Protein 1SAU (pdb70)

Nearest PDB structures (foldseek):
  2a5w-assembly1_A  TM=9.947E-01  e=2.238E-21  Archaeoglobus fulgidus DSM 4304
  2a5w-assembly2_B  TM=9.604E-01  e=5.508E-21  Archaeoglobus fulgidus DSM 4304
  1yx3-assembly1_A  TM=8.549E-01  e=4.393E-09  Allochromatium vinosum
  3or2-assembly1_F  TM=8.490E-01  e=6.060E-09  Megalodesulfovibrio gigas
  7syb-assembly1_A  TM=7.913E-01  e=3.914E-08  Acinetobacter baumannii

B-factor: mean 14.02, std 8.63, range [5.39, 78.44]

Organism: Archaeoglobus fulgidus (strain ATCC 49558 / DSM 4304 / JCM 9628 / NBRC 100126 / VC-16) (NCBI:txid224325)

Secondary structure (DSSP, 8-state):
-EEEETTEEEEB-TTS-BSSGGG--HHHHHHHHT-TTS-SS-----HHHHHHHHHHHHHHHHHSSPPPHHHHHHHHHHHT-TT--HHHHHHHSTTHIIIIIIHHTT-S--TT--

Sequence (114 aa):
PELEVKGKKLRLDEDGFLQDWEEWDEEVAEALAKDTRFSPQPIEELLTEEHWWKIIRYLRDYFIKYYGGVAPPVRMLVKHHCCKKKEVRPDCCNLQYIYKLFPQGPAKDACRIAGLPKPTGCV

Radius of gyration: 13.02 Å; Cα contacts (8 Å, |Δi|>4): 190; chains: 1; bounding box: 28×29×35 Å

Structure (mmCIF, N/CA/C/O backbone):
data_1SAU
#
_entry.id   1SAU
#
_cell.length_a   39.935
_cell.length_b   46.528
_cell.length_c   57.154
_cell.angle_alpha   90.00
_cell.angle_beta   90.00
_cell.angle_gamma   90.00
#
_symmetry.space_group_name_H-M   'P 21 21 21'
#
loop_
_entity.id
_entity.type
_entity.pdbx_description
1 polymer 'sulfite reductase, desulfoviridin-type subunit gamma'
2 water water
#
loop_
_atom_site.group_PDB
_atom_site.id
_atom_site.type_symbol
_atom_site.label_atom_id
_atom_site.label_alt_id
_atom_site.label_comp_id
_atom_site.label_asym_id
_atom_site.label_entity_id
_atom_site.label_seq_id
_atom_site.pdbx_PDB_ins_code
_atom_site.Cartn_x
_atom_site.Cartn_y
_atom_site.Cartn_z
_atom_site.occupancy
_atom_site.B_iso_or_equiv
_atom_site.auth_seq_id
_atom_site.auth_comp_id
_atom_site.auth_asym_id
_atom_site.auth_atom_id
_atom_site.pdbx_PDB_model_num
ATOM 1 N N . PRO A 1 2 ? 24.385 38.296 -10.830 1.00 13.48 2 PRO A N 1
ATOM 2 C CA . PRO A 1 2 ? 25.715 37.601 -10.819 1.00 11.02 2 PRO A CA 1
ATOM 3 C C . PRO A 1 2 ? 25.592 36.398 -11.736 1.00 9.37 2 PRO A C 1
ATOM 4 O O . PRO A 1 2 ? 24.511 36.099 -12.172 1.00 12.57 2 PRO A O 1
ATOM 8 N N . GLU A 1 3 ? 26.690 35.744 -12.020 1.00 10.66 3 GLU A N 1
ATOM 9 C CA . GLU A 1 3 ? 26.761 34.575 -12.910 1.00 11.34 3 GLU A CA 1
ATOM 10 C C . GLU A 1 3 ? 27.253 33.345 -12.168 1.00 8.93 3 GLU A C 1
ATOM 11 O O . GLU A 1 3 ? 28.053 33.459 -11.238 1.00 10.64 3 GLU A O 1
ATOM 17 N N . LEU A 1 4 ? 26.815 32.196 -12.630 1.00 8.81 4 LEU A N 1
ATOM 18 C CA . LEU A 1 4 ? 27.352 30.910 -12.185 1.00 9.37 4 LEU A CA 1
ATOM 19 C C . LEU A 1 4 ? 27.621 30.093 -13.432 1.00 10.19 4 LEU A C 1
ATOM 20 O O . LEU A 1 4 ? 26.674 29.783 -14.201 1.00 11.69 4 LEU A O 1
ATOM 25 N N . GLU A 1 5 ? 28.866 29.759 -13.698 1.00 10.29 5 GLU A N 1
ATOM 26 C CA . GLU A 1 5 ? 29.167 29.001 -14.934 1.00 11.33 5 GLU A CA 1
ATOM 27 C C . GLU A 1 5 ? 29.242 27.548 -14.610 1.00 10.47 5 GLU A C 1
ATOM 28 O O . GLU A 1 5 ? 30.004 27.143 -13.726 1.00 12.44 5 GLU A O 1
ATOM 38 N N . VAL A 1 6 ? 28.422 26.732 -15.270 1.00 10.46 6 VAL A N 1
ATOM 39 C CA . VAL A 1 6 ? 28.352 25.326 -15.019 1.00 9.99 6 VAL A CA 1
ATOM 40 C C . VAL A 1 6 ? 28.333 24.622 -16.358 1.00 10.54 6 VAL A C 1
ATOM 41 O O . VAL A 1 6 ? 27.411 24.893 -17.156 1.00 11.27 6 VAL A O 1
ATOM 45 N N . LYS A 1 7 ? 29.274 23.742 -16.631 1.00 10.43 7 LYS A N 1
ATOM 46 C CA . LYS A 1 7 ? 29.323 22.932 -17.864 1.00 10.64 7 LYS A CA 1
ATOM 47 C C . LYS A 1 7 ? 29.149 23.839 -19.074 1.00 10.16 7 LYS A C 1
ATOM 48 O O . LYS A 1 7 ? 28.479 23.536 -20.059 1.00 12.81 7 LYS A O 1
ATOM 54 N N . GLY A 1 8 ? 29.846 24.988 -19.038 1.00 11.39 8 GLY A N 1
ATOM 55 C CA . GLY A 1 8 ? 29.890 25.886 -20.207 1.00 13.69 8 GLY A CA 1
ATOM 56 C C . GLY A 1 8 ? 28.761 26.879 -20.277 1.00 15.82 8 GLY A C 1
ATOM 57 O O . GLY A 1 8 ? 28.774 27.765 -21.127 1.00 22.05 8 GLY A O 1
ATOM 58 N N . LYS A 1 9 ? 27.759 26.732 -19.425 1.00 13.98 9 LYS A N 1
ATOM 59 C CA . LYS A 1 9 ? 26.627 27.622 -19.450 1.00 17.06 9 LYS A CA 1
ATOM 60 C C . LYS A 1 9 ? 26.778 28.709 -18.409 1.00 14.67 9 LYS A C 1
ATOM 61 O O . LYS A 1 9 ? 26.992 28.410 -17.253 1.00 15.54 9 LYS A O 1
ATOM 67 N N . LYS A 1 10 ? 26.546 29.944 -18.824 1.00 13.38 10 LYS A N 1
ATOM 68 C CA . LYS A 1 10 ? 26.623 31.102 -17.945 1.00 12.32 10 LYS A CA 1
ATOM 69 C C . LYS A 1 10 ? 25.223 31.383 -17.394 1.00 12.10 10 LYS A C 1
ATOM 70 O O . LYS A 1 10 ? 24.420 32.008 -18.071 1.00 22.03 10 LYS A O 1
ATOM 76 N N . LEU A 1 11 ? 24.969 30.939 -16.190 1.00 9.21 11 LEU A N 1
ATOM 77 C CA . LEU A 1 11 ? 23.639 30.975 -15.608 1.00 8.07 11 LEU A CA 1
ATOM 78 C C . LEU A 1 11 ? 23.515 32.229 -14.781 1.00 8.26 11 LEU A C 1
ATOM 79 O O . LEU A 1 11 ? 24.430 32.637 -14.055 1.00 11.16 11 LEU A O 1
ATOM 84 N N . ARG A 1 12 ? 22.344 32.853 -14.816 1.00 6.96 12 ARG A N 1
ATOM 85 C CA . ARG A 1 12 ? 22.059 34.063 -14.044 1.00 7.32 12 ARG A CA 1
ATOM 86 C C . ARG A 1 12 ? 21.617 33.735 -12.624 1.00 6.69 12 ARG A C 1
ATOM 87 O O . ARG A 1 12 ? 20.688 32.939 -12.418 1.00 7.22 12 ARG A O 1
ATOM 95 N N . LEU A 1 13 ? 22.294 34.397 -11.660 1.00 6.59 13 LEU A N 1
ATOM 96 C CA . LEU A 1 13 ? 21.893 34.390 -10.255 1.00 6.25 13 LEU A CA 1
ATOM 97 C C . LEU A 1 13 ? 21.392 35.741 -9.862 1.00 6.57 13 LEU A C 1
ATOM 98 O O . LEU A 1 13 ? 21.852 36.747 -10.414 1.00 8.26 13 LEU A O 1
ATOM 103 N N . ASP A 1 14 ? 20.535 35.826 -8.867 1.00 6.57 14 ASP A N 1
ATOM 104 C CA . ASP A 1 14 ? 20.251 37.100 -8.214 1.00 7.03 14 ASP A CA 1
ATOM 105 C C . ASP A 1 14 ? 21.342 37.384 -7.161 1.00 6.53 14 ASP A C 1
ATOM 106 O O . ASP A 1 14 ? 22.274 36.625 -6.945 1.00 7.37 14 ASP A O 1
ATOM 111 N N . GLU A 1 15 ? 21.195 38.544 -6.494 1.00 7.40 15 GLU A N 1
ATOM 112 C CA . GLU A 1 15 ? 22.228 38.990 -5.548 1.00 8.07 15 GLU A CA 1
ATOM 113 C C . GLU A 1 15 ? 22.190 38.234 -4.214 1.00 8.03 15 GLU A C 1
ATOM 114 O O . GLU A 1 15 ? 23.038 38.483 -3.363 1.00 10.33 15 GLU A O 1
ATOM 120 N N . ASP A 1 16 ? 21.216 37.344 -4.041 1.00 7.84 16 ASP A N 1
ATOM 121 C CA . ASP A 1 16 ? 21.169 36.413 -2.918 1.00 8.88 16 ASP A CA 1
ATOM 122 C C . ASP A 1 16 ? 21.679 35.023 -3.306 1.00 8.12 16 ASP A C 1
ATOM 123 O O . ASP A 1 16 ? 21.703 34.138 -2.479 1.00 9.12 16 ASP A O 1
ATOM 128 N N . GLY A 1 17 ? 22.076 34.847 -4.583 1.00 7.19 17 GLY A N 1
ATOM 129 C CA . GLY A 1 17 ? 22.635 33.594 -5.050 1.00 7.70 17 GLY A CA 1
ATOM 130 C C . GLY A 1 17 ? 21.671 32.622 -5.670 1.00 6.29 17 GLY A C 1
ATOM 131 O O . GLY A 1 17 ? 22.070 31.488 -5.999 1.00 6.98 17 GLY A O 1
ATOM 132 N N . PHE A 1 18 ? 20.407 33.014 -5.834 1.00 5.92 18 PHE A N 1
ATOM 133 C CA . PHE A 1 18 ? 19.380 32.103 -6.372 1.00 5.90 18 PHE A CA 1
ATOM 134 C C . PHE A 1 18 ? 19.439 32.098 -7.876 1.00 5.66 18 PHE A C 1
ATOM 135 O O . PHE A 1 18 ? 19.600 33.145 -8.532 1.00 6.52 18 PHE A O 1
ATOM 143 N N . LEU A 1 19 ? 19.237 30.903 -8.440 1.00 5.87 19 LEU A N 1
ATOM 144 C CA . LEU A 1 19 ? 19.248 30.655 -9.883 1.00 6.36 19 LEU A CA 1
ATOM 145 C C . LEU A 1 19 ? 17.997 31.211 -10.553 1.00 5.98 19 LEU A C 1
ATOM 146 O O . LEU A 1 19 ? 16.907 30.677 -10.399 1.00 6.90 19 LEU A O 1
ATOM 151 N N . GLN A 1 20 ? 18.172 32.275 -11.320 1.00 6.20 20 GLN A N 1
ATOM 152 C CA . GLN A 1 20 ? 17.048 32.876 -12.071 1.00 6.79 20 GLN A CA 1
ATOM 153 C C . GLN A 1 20 ? 16.669 32.038 -13.287 1.00 7.08 20 GLN A C 1
ATOM 154 O O . GLN A 1 20 ? 15.505 31.916 -13.635 1.00 8.48 20 GLN A O 1
ATOM 160 N N . ASP A 1 21 ? 17.701 31.429 -13.920 1.00 7.19 21 ASP A N 1
ATOM 161 C CA . ASP A 1 21 ? 17.547 30.476 -15.002 1.00 7.64 21 ASP A CA 1
ATOM 162 C C . ASP A 1 21 ? 17.210 29.107 -14.404 1.00 6.57 21 ASP A C 1
ATOM 163 O O . ASP A 1 21 ? 17.918 28.129 -14.596 1.00 7.41 21 ASP A O 1
ATOM 168 N N . TRP A 1 22 ? 16.139 29.041 -13.605 1.00 6.96 22 TRP A N 1
ATOM 169 C CA . TRP A 1 22 ? 15.817 27.863 -12.793 1.00 6.69 22 TRP A CA 1
ATOM 170 C C . TRP A 1 22 ? 15.598 26.627 -13.632 1.00 6.22 22 TRP A C 1
ATOM 171 O O . TRP A 1 22 ? 15.840 25.507 -13.150 1.00 7.17 22 TRP A O 1
ATOM 182 N N . GLU A 1 23 ? 15.156 26.794 -14.866 1.00 7.03 23 GLU A N 1
ATOM 183 C CA . GLU A 1 23 ? 14.921 25.676 -15.783 1.00 7.67 23 GLU A CA 1
ATOM 184 C C . GLU A 1 23 ? 16.217 24.998 -16.217 1.00 7.14 23 GLU A C 1
ATOM 185 O O . GLU A 1 23 ? 16.159 23.917 -16.805 1.00 9.01 23 GLU A O 1
ATOM 191 N N . GLU A 1 24 ? 17.379 25.623 -15.944 1.00 7.24 24 GLU A N 1
ATOM 192 C CA . GLU A 1 24 ? 18.691 25.050 -16.285 1.00 7.57 24 GLU A CA 1
ATOM 193 C C . GLU A 1 24 ? 19.252 24.183 -15.181 1.00 7.51 24 GLU A C 1
ATOM 194 O O . GLU A 1 24 ? 20.324 23.637 -15.305 1.00 9.13 24 GLU A O 1
ATOM 200 N N . TRP A 1 25 ? 18.526 24.050 -14.033 1.00 6.93 25 TRP A N 1
ATOM 201 C CA . TRP A 1 25 ? 19.075 23.299 -12.925 1.00 6.86 25 TRP A CA 1
ATOM 202 C C . TRP A 1 25 ? 19.232 21.811 -13.274 1.00 7.02 25 TRP A C 1
ATOM 203 O O . TRP A 1 25 ? 18.400 21.206 -13.969 1.00 8.17 25 TRP A O 1
ATOM 214 N N . ASP A 1 26 ? 20.263 21.212 -12.717 1.00 7.07 26 ASP A N 1
ATOM 215 C CA . ASP A 1 26 ? 20.477 19.779 -12.705 1.00 7.33 26 ASP A CA 1
ATOM 216 C C . ASP A 1 26 ? 21.383 19.484 -11.526 1.00 6.84 26 ASP A C 1
ATOM 217 O O . ASP A 1 26 ? 21.791 20.386 -10.762 1.00 7.16 26 ASP A O 1
ATOM 222 N N . GLU A 1 27 ? 21.747 18.211 -11.339 1.00 7.38 27 GLU A N 1
ATOM 223 C CA . GLU A 1 27 ? 22.528 17.865 -10.162 1.00 8.23 27 GLU A CA 1
ATOM 224 C C . GLU A 1 27 ? 23.900 18.507 -10.144 1.00 7.77 27 GLU A C 1
ATOM 225 O O . GLU A 1 27 ? 24.406 18.751 -9.036 1.00 8.72 27 GLU A O 1
ATOM 231 N N . GLU A 1 28 ? 24.506 18.764 -11.297 1.00 7.57 28 GLU A N 1
ATOM 232 C CA . GLU A 1 28 ? 25.811 19.451 -11.289 1.00 8.34 28 GLU A CA 1
ATOM 233 C C . GLU A 1 28 ? 25.658 20.901 -10.935 1.00 7.57 28 GLU A C 1
ATOM 234 O O . GLU A 1 28 ? 26.516 21.494 -10.268 1.00 8.37 28 GLU A O 1
ATOM 240 N N . VAL A 1 29 ? 24.570 21.550 -11.373 1.00 7.49 29 VAL A N 1
ATOM 241 C CA . VAL A 1 29 ? 24.314 22.906 -10.939 1.00 7.16 29 VAL A CA 1
ATOM 242 C C . VAL A 1 29 ? 24.097 22.946 -9.440 1.00 6.63 29 VAL A C 1
ATOM 243 O O . VAL A 1 29 ? 24.604 23.853 -8.744 1.00 7.46 29 VAL A O 1
ATOM 247 N N . ALA A 1 30 ? 23.367 21.973 -8.884 1.00 6.84 30 ALA A N 1
ATOM 248 C CA . ALA A 1 30 ? 23.153 21.921 -7.430 1.00 6.87 30 ALA A CA 1
ATOM 249 C C . ALA A 1 30 ? 24.491 21.878 -6.695 1.00 6.86 30 ALA A C 1
ATOM 250 O O . ALA A 1 30 ? 24.671 22.533 -5.672 1.00 7.36 30 ALA A O 1
ATOM 252 N N . GLU A 1 31 ? 25.413 21.030 -7.174 1.00 7.45 31 GLU A N 1
ATOM 253 C CA . GLU A 1 31 ? 26.724 20.947 -6.568 1.00 8.70 31 GLU A CA 1
ATOM 254 C C . GLU A 1 31 ? 27.451 22.284 -6.602 1.00 8.27 31 GLU A C 1
ATOM 255 O O . GLU A 1 31 ? 28.040 22.731 -5.588 1.00 9.27 31 GLU A O 1
ATOM 261 N N . ALA A 1 32 ? 27.408 22.981 -7.727 1.00 8.03 32 ALA A N 1
ATOM 262 C CA . ALA A 1 32 ? 28.037 24.283 -7.861 1.00 8.68 32 ALA A CA 1
ATOM 263 C C . ALA A 1 32 ? 27.445 25.276 -6.860 1.00 8.11 32 ALA A C 1
ATOM 264 O O . ALA A 1 32 ? 28.147 26.049 -6.235 1.00 9.57 32 ALA A O 1
ATOM 266 N N . LEU A 1 33 ? 26.125 25.261 -6.735 1.00 6.95 33 LEU A N 1
ATOM 267 C CA . LEU A 1 33 ? 25.424 26.152 -5.800 1.00 7.43 33 LEU A CA 1
ATOM 268 C C . LEU A 1 33 ? 25.841 25.808 -4.354 1.00 7.02 33 LEU A C 1
ATOM 269 O O . LEU A 1 33 ? 26.089 26.701 -3.533 1.00 7.82 33 LEU A O 1
ATOM 274 N N . ALA A 1 34 ? 25.952 24.529 -4.035 1.00 7.15 34 ALA A N 1
ATOM 275 C CA . ALA A 1 34 ? 26.304 24.090 -2.687 1.00 7.77 34 ALA A CA 1
ATOM 276 C C . ALA A 1 34 ? 27.700 24.554 -2.284 1.00 7.63 34 ALA A C 1
ATOM 277 O O . ALA A 1 34 ? 27.960 24.763 -1.102 1.00 8.92 34 ALA A O 1
ATOM 279 N N . LYS A 1 35 ? 28.572 24.699 -3.292 1.00 8.57 35 LYS A N 1
ATOM 280 C CA . LYS A 1 35 ? 29.970 25.066 -3.071 1.00 9.47 35 LYS A CA 1
ATOM 281 C C . LYS A 1 35 ? 30.201 26.571 -3.327 1.00 9.60 35 LYS A C 1
ATOM 282 O O . LYS A 1 35 ? 31.345 27.019 -3.325 1.00 12.32 35 LYS A O 1
ATOM 288 N N . ASP A 1 36 ? 29.168 27.367 -3.567 1.00 9.07 36 ASP A N 1
ATOM 289 C CA . ASP A 1 36 ? 29.313 28.761 -3.997 1.00 9.46 36 ASP A CA 1
ATOM 290 C C . ASP A 1 36 ? 29.547 29.651 -2.796 1.00 9.42 36 ASP A C 1
ATOM 291 O O . ASP A 1 36 ? 28.646 30.188 -2.165 1.00 9.86 36 ASP A O 1
ATOM 296 N N . THR A 1 37 ? 30.827 29.854 -2.459 1.00 9.95 37 THR A N 1
ATOM 297 C CA . THR A 1 37 ? 31.232 30.616 -1.278 1.00 11.40 37 THR A CA 1
ATOM 298 C C . THR A 1 37 ? 30.970 32.106 -1.410 1.00 9.84 37 THR A C 1
ATOM 299 O O . THR A 1 37 ? 31.114 32.848 -0.457 1.00 11.73 37 THR A O 1
ATOM 303 N N . ARG A 1 38 ? 30.548 32.568 -2.581 1.00 9.78 38 ARG A N 1
ATOM 304 C CA . ARG A 1 38 ? 30.061 33.953 -2.668 1.00 9.74 38 ARG A CA 1
ATOM 305 C C . ARG A 1 38 ? 28.813 34.161 -1.876 1.00 8.94 38 ARG A C 1
ATOM 306 O O . ARG A 1 38 ? 28.486 35.295 -1.541 1.00 10.52 38 ARG A O 1
ATOM 314 N N . PHE A 1 39 ? 28.065 33.097 -1.624 1.00 8.33 39 PHE A N 1
ATOM 315 C CA . PHE A 1 39 ? 26.761 33.188 -1.039 1.00 8.86 39 PHE A CA 1
ATOM 316 C C . PHE A 1 39 ? 26.623 32.377 0.236 1.00 9.52 39 PHE A C 1
ATOM 317 O O . PHE A 1 39 ? 25.543 32.352 0.810 1.00 11.07 39 PHE A O 1
ATOM 325 N N . SER A 1 40 ? 27.678 31.751 0.730 1.00 9.75 40 SER A N 1
ATOM 326 C CA . SER A 1 40 ? 27.690 31.029 1.945 1.00 10.14 40 SER A CA 1
ATOM 327 C C . SER A 1 40 ? 29.105 30.933 2.514 1.00 9.64 40 SER A C 1
ATOM 328 O O . SER A 1 40 ? 30.042 30.599 1.789 1.00 11.67 40 SER A O 1
ATOM 331 N N . PRO A 1 41 ? 29.263 31.127 3.829 1.00 9.55 41 PRO A N 1
ATOM 332 C CA . PRO A 1 41 ? 30.573 30.934 4.423 1.00 11.14 41 PRO A CA 1
ATOM 333 C C . PRO A 1 41 ? 30.800 29.507 4.856 1.00 10.14 41 PRO A C 1
ATOM 334 O O . PRO A 1 41 ? 31.851 29.204 5.453 1.00 12.90 41 PRO A O 1
ATOM 338 N N . GLN A 1 42 ? 29.847 28.625 4.642 1.00 9.58 42 GLN A N 1
ATOM 339 C CA . GLN A 1 42 ? 29.968 27.207 5.035 1.00 9.68 42 GLN A CA 1
ATOM 340 C C . GLN A 1 42 ? 29.464 26.351 3.893 1.00 9.88 42 GLN A C 1
ATOM 341 O O . GLN A 1 42 ? 28.354 25.796 3.886 1.00 10.72 42 GLN A O 1
ATOM 347 N N . PRO A 1 43 ? 30.255 26.218 2.828 1.00 10.79 43 PRO A N 1
ATOM 348 C CA . PRO A 1 43 ? 29.878 25.359 1.697 1.00 10.84 43 PRO A CA 1
ATOM 349 C C . PRO A 1 43 ? 29.594 23.953 2.175 1.00 10.00 43 PRO A C 1
ATOM 350 O O . PRO A 1 43 ? 30.165 23.490 3.146 1.00 12.86 43 PRO A O 1
ATOM 354 N N . ILE A 1 44 ? 28.733 23.258 1.459 1.00 9.51 44 ILE A N 1
ATOM 355 C CA . ILE A 1 44 ? 28.128 22.005 1.883 1.00 10.46 44 ILE A CA 1
ATOM 356 C C . ILE A 1 44 ? 28.610 20.848 1.052 1.00 9.81 44 ILE A C 1
ATOM 357 O O . ILE A 1 44 ? 28.626 20.934 -0.180 1.00 10.64 44 ILE A O 1
ATOM 362 N N A GLU A 1 45 ? 28.804 19.702 1.683 0.57 12.51 45 GLU A N 1
ATOM 363 N N B GLU A 1 45 ? 29.103 19.826 1.739 0.43 10.99 45 GLU A N 1
ATOM 364 C CA A GLU A 1 45 ? 28.826 18.405 1.010 0.57 12.70 45 GLU A CA 1
ATOM 365 C CA B GLU A 1 45 ? 29.412 18.499 1.279 0.43 11.83 45 GLU A CA 1
ATOM 366 C C A GLU A 1 45 ? 27.396 17.858 0.977 0.57 11.28 45 GLU A C 1
ATOM 367 C C B GLU A 1 45 ? 28.055 17.771 1.332 0.43 10.93 45 GLU A C 1
ATOM 368 O O A GLU A 1 45 ? 26.690 17.745 1.976 0.57 16.66 45 GLU A O 1
ATOM 369 O O B GLU A 1 45 ? 27.537 17.368 2.360 0.43 11.95 45 GLU A O 1
ATOM 380 N N A LEU A 1 46 ? 26.920 17.516 -0.221 0.57 9.61 46 LEU A N 1
ATOM 381 N N B LEU A 1 46 ? 27.455 17.662 0.158 0.43 9.48 46 LEU A N 1
ATOM 382 C CA A LEU A 1 46 ? 25.565 17.000 -0.373 0.57 10.32 46 LEU A CA 1
ATOM 383 C CA B LEU A 1 46 ? 26.160 17.026 0.039 0.43 10.62 46 LEU A CA 1
ATOM 384 C C A LEU A 1 46 ? 25.537 15.488 -0.185 0.57 10.89 46 LEU A C 1
ATOM 385 C C B LEU A 1 46 ? 26.243 15.522 0.289 0.43 9.89 46 LEU A C 1
ATOM 386 O O A LEU A 1 46 ? 25.800 14.721 -1.099 0.57 15.56 46 LEU A O 1
ATOM 387 O O B LEU A 1 46 ? 27.094 14.777 -0.164 0.43 13.29 46 LEU A O 1
ATOM 396 N N . THR A 1 47 ? 25.264 15.047 1.034 1.00 10.22 47 THR A N 1
ATOM 397 C CA . THR A 1 47 ? 25.074 13.666 1.432 1.00 10.26 47 THR A CA 1
ATOM 398 C C . THR A 1 47 ? 23.734 13.140 0.949 1.00 9.69 47 THR A C 1
ATOM 399 O O . THR A 1 47 ? 22.900 13.919 0.461 1.00 9.50 47 THR A O 1
ATOM 403 N N . GLU A 1 48 ? 23.507 11.840 1.127 1.00 11.22 48 GLU A N 1
ATOM 404 C CA . GLU A 1 48 ? 22.178 11.290 0.788 1.00 12.17 48 GLU A CA 1
ATOM 405 C C . GLU A 1 48 ? 21.068 12.042 1.462 1.00 9.98 48 GLU A C 1
ATOM 406 O O . GLU A 1 48 ? 20.008 12.238 0.888 1.00 11.23 48 GLU A O 1
ATOM 412 N N . GLU A 1 49 ? 21.249 12.485 2.698 1.00 9.38 49 GLU A N 1
ATOM 413 C CA . GLU A 1 49 ? 20.226 13.194 3.454 1.00 9.46 49 GLU A CA 1
ATOM 414 C C . GLU A 1 49 ? 19.910 14.539 2.812 1.00 8.56 49 GLU A C 1
ATOM 415 O O . GLU A 1 49 ? 18.749 14.926 2.628 1.00 9.23 49 GLU A O 1
ATOM 421 N N . HIS A 1 50 ? 20.949 15.283 2.427 1.00 8.15 50 HIS A N 1
ATOM 422 C CA . HIS A 1 50 ? 20.775 16.525 1.692 1.00 7.72 50 HIS A CA 1
ATOM 423 C C . HIS A 1 50 ? 20.009 16.287 0.411 1.00 8.06 50 HIS A C 1
ATOM 424 O O . HIS A 1 50 ? 19.087 17.064 0.072 1.00 9.11 50 HIS A O 1
ATOM 431 N N A TRP A 1 51 ? 20.368 15.266 -0.342 0.60 8.29 51 TRP A N 1
ATOM 432 N N B TRP A 1 51 ? 20.323 15.254 -0.351 0.40 9.16 51 TRP A N 1
ATOM 433 C CA A TRP A 1 51 ? 19.753 15.011 -1.653 0.60 9.68 51 TRP A CA 1
ATOM 434 C CA B TRP A 1 51 ? 19.644 15.042 -1.631 0.40 9.90 51 TRP A CA 1
ATOM 435 C C A TRP A 1 51 ? 18.295 14.632 -1.478 0.60 9.93 51 TRP A C 1
ATOM 436 C C B TRP A 1 51 ? 18.191 14.680 -1.468 0.40 10.59 51 TRP A C 1
ATOM 437 O O A TRP A 1 51 ? 17.497 15.008 -2.342 0.60 10.81 51 TRP A O 1
ATOM 438 O O B TRP A 1 51 ? 17.352 15.054 -2.276 0.40 11.44 51 TRP A O 1
ATOM 459 N N . LYS A 1 52 ? 17.879 13.940 -0.407 1.00 10.47 52 LYS A N 1
ATOM 460 C CA . LYS A 1 52 ? 16.457 13.659 -0.211 1.00 10.94 52 LYS A CA 1
ATOM 461 C C . LYS A 1 52 ? 15.682 14.957 -0.043 1.00 10.69 52 LYS A C 1
ATOM 462 O O . LYS A 1 52 ? 14.583 15.111 -0.593 1.00 12.35 52 LYS A O 1
ATOM 469 N N . ILE A 1 53 ? 16.229 15.899 0.703 1.00 8.79 53 ILE A N 1
ATOM 470 C CA . ILE A 1 53 ? 15.571 17.173 0.906 1.00 8.98 53 ILE A CA 1
ATOM 471 C C . ILE A 1 53 ? 15.514 18.005 -0.372 1.00 9.05 53 ILE A C 1
ATOM 472 O O . ILE A 1 53 ? 14.473 18.574 -0.743 1.00 9.46 53 ILE A O 1
ATOM 477 N N . ILE A 1 54 ? 16.647 18.065 -1.071 1.00 8.79 54 ILE A N 1
ATOM 478 C CA . ILE A 1 54 ? 16.714 18.828 -2.338 1.00 8.67 54 ILE A CA 1
ATOM 479 C C . ILE A 1 54 ? 15.721 18.275 -3.354 1.00 8.84 54 ILE A C 1
ATOM 480 O O . ILE A 1 54 ? 15.036 19.072 -4.026 1.00 9.19 54 ILE A O 1
ATOM 485 N N . ARG A 1 55 ? 15.632 16.964 -3.502 1.00 9.38 55 ARG A N 1
ATOM 486 C CA . ARG A 1 55 ? 14.718 16.381 -4.448 1.00 10.25 55 ARG A CA 1
ATOM 487 C C . ARG A 1 55 ? 13.264 16.707 -4.114 1.00 9.63 55 ARG A C 1
ATOM 488 O O . ARG A 1 55 ? 12.465 17.056 -5.005 1.00 10.62 55 ARG A O 1
ATOM 496 N N . TYR A 1 56 ? 12.913 16.636 -2.853 1.00 10.25 56 TYR A N 1
ATOM 497 C CA . TYR A 1 56 ? 11.562 16.980 -2.424 1.00 10.11 56 TYR A CA 1
ATOM 498 C C . TYR A 1 56 ? 11.245 18.421 -2.735 1.00 9.51 56 TYR A C 1
ATOM 499 O O . TYR A 1 56 ? 10.180 18.788 -3.263 1.00 10.06 56 TYR A O 1
ATOM 508 N N . LEU A 1 57 ? 12.173 19.297 -2.374 1.00 9.05 57 LEU A N 1
ATOM 509 C CA . LEU A 1 57 ? 11.947 20.737 -2.568 1.00 9.40 57 LEU A CA 1
ATOM 510 C C . LEU A 1 57 ? 11.790 21.055 -4.033 1.00 8.63 57 LEU A C 1
ATOM 511 O O . LEU A 1 57 ? 10.873 21.805 -4.436 1.00 9.68 57 LEU A O 1
ATOM 519 N N . ARG A 1 58 ? 12.680 20.511 -4.868 1.00 8.63 58 ARG A N 1
ATOM 520 C CA . ARG A 1 58 ? 12.591 20.761 -6.306 1.00 9.52 58 ARG A CA 1
ATOM 521 C C . ARG A 1 58 ? 11.277 20.249 -6.859 1.00 8.70 58 ARG A C 1
ATOM 522 O O . ARG A 1 58 ? 10.604 20.925 -7.624 1.00 10.34 58 ARG A O 1
ATOM 537 N N . ASP A 1 59 ? 10.903 19.007 -6.507 1.00 9.29 59 ASP A N 1
ATOM 538 C CA . ASP A 1 59 ? 9.658 18.439 -7.016 1.00 11.12 59 ASP A CA 1
ATOM 539 C C . ASP A 1 59 ? 8.466 19.229 -6.612 1.00 10.05 59 ASP A C 1
ATOM 540 O O . ASP A 1 59 ? 7.538 19.436 -7.413 1.00 11.72 59 ASP A O 1
ATOM 548 N N . TYR A 1 60 ? 8.449 19.729 -5.360 1.00 9.49 60 TYR A N 1
ATOM 549 C CA . TYR A 1 60 ? 7.344 20.539 -4.863 1.00 10.24 60 TYR A CA 1
ATOM 550 C C . TYR A 1 60 ? 7.245 21.816 -5.693 1.00 10.14 60 TYR A C 1
ATOM 551 O O . TYR A 1 60 ? 6.170 22.235 -6.115 1.00 10.92 60 TYR A O 1
ATOM 560 N N . PHE A 1 61 ? 8.377 22.477 -5.881 1.00 8.83 61 PHE A N 1
ATOM 561 C CA . PHE A 1 61 ? 8.393 23.693 -6.670 1.00 8.57 61 PHE A CA 1
ATOM 562 C C . PHE A 1 61 ? 7.916 23.465 -8.099 1.00 9.51 61 PHE A C 1
ATOM 563 O O . PHE A 1 61 ? 7.169 24.298 -8.649 1.00 10.99 61 PHE A O 1
ATOM 571 N N . ILE A 1 62 ? 8.343 22.407 -8.763 1.00 10.92 62 ILE A N 1
ATOM 572 C CA . ILE A 1 62 ? 7.834 22.169 -10.135 1.00 12.73 62 ILE A CA 1
ATOM 573 C C . ILE A 1 62 ? 6.351 21.889 -10.141 1.00 14.01 62 ILE A C 1
ATOM 574 O O . ILE A 1 62 ? 5.620 22.339 -11.035 1.00 18.61 62 ILE A O 1
ATOM 579 N N . LYS A 1 63 ? 5.818 21.131 -9.169 1.00 14.44 63 LYS A N 1
ATOM 580 C CA . LYS A 1 63 ? 4.400 20.775 -9.131 1.00 16.73 63 LYS A CA 1
ATOM 581 C C . LYS A 1 63 ? 3.510 21.929 -8.747 1.00 18.68 63 LYS A C 1
ATOM 582 O O . LYS A 1 63 ? 2.430 22.066 -9.341 1.00 19.56 63 LYS A O 1
ATOM 588 N N A TYR A 1 64 ? 3.900 22.563 -7.657 0.65 15.57 64 TYR A N 1
ATOM 589 N N B TYR A 1 64 ? 3.930 22.864 -7.892 0.35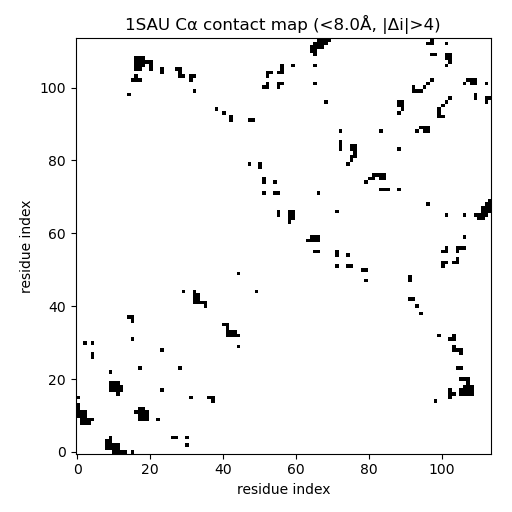 16.97 64 TYR A N 1
ATOM 590 C CA A TYR A 1 64 ? 2.994 23.470 -6.983 0.65 14.00 64 TYR A CA 1
ATOM 591 C CA B TYR A 1 64 ? 3.235 24.036 -7.399 0.35 14.05 64 TYR A CA 1
ATOM 592 C C A TYR A 1 64 ? 3.375 24.925 -7.267 0.65 12.38 64 TYR A C 1
ATOM 593 C C B TYR A 1 64 ? 3.764 25.443 -7.608 0.35 14.57 64 TYR A C 1
ATOM 594 O O A TYR A 1 64 ? 2.565 25.815 -6.989 0.65 16.43 64 TYR A O 1
ATOM 595 O O B TYR A 1 64 ? 3.150 26.395 -7.077 0.35 14.34 64 TYR A O 1
ATOM 612 N N A GLY A 1 65 ? 4.542 25.208 -7.845 0.65 12.77 65 GLY A N 1
ATOM 613 N N B GLY A 1 65 ? 4.858 25.636 -8.329 0.35 14.33 65 GLY A N 1
ATOM 614 C CA A GLY A 1 65 ? 4.925 26.511 -8.313 0.65 11.89 65 GLY A CA 1
ATOM 615 C CA B GLY A 1 65 ? 5.358 26.958 -8.609 0.35 12.98 65 GLY A CA 1
ATOM 616 C C A GLY A 1 65 ? 5.628 27.490 -7.417 0.65 13.14 65 GLY A C 1
ATOM 617 C C B GLY A 1 65 ? 5.982 27.642 -7.415 0.35 14.67 65 GLY A C 1
ATOM 618 O O A GLY A 1 65 ? 5.914 28.614 -7.849 0.65 14.88 65 GLY A O 1
ATOM 619 O O B GLY A 1 65 ? 6.522 28.726 -7.637 0.35 13.49 65 GLY A O 1
ATOM 620 N N . VAL A 1 66 ? 5.900 27.059 -6.203 1.00 13.90 66 VAL A N 1
ATOM 621 C CA . VAL A 1 66 ? 6.456 27.846 -5.098 1.00 14.56 66 VAL A CA 1
ATOM 622 C C . VAL A 1 66 ? 7.248 26.914 -4.208 1.00 11.40 66 VAL A C 1
ATOM 623 O O . VAL A 1 66 ? 7.028 25.693 -4.211 1.00 11.86 66 VAL A O 1
ATOM 627 N N . ALA A 1 67 ? 8.144 27.481 -3.400 1.00 10.65 67 ALA A N 1
ATOM 628 C CA . ALA A 1 67 ? 8.820 26.709 -2.354 1.00 9.61 67 ALA A CA 1
ATOM 629 C C . ALA A 1 67 ? 7.801 26.218 -1.356 1.00 9.65 67 ALA A C 1
ATOM 630 O O . ALA A 1 67 ? 6.885 26.961 -1.019 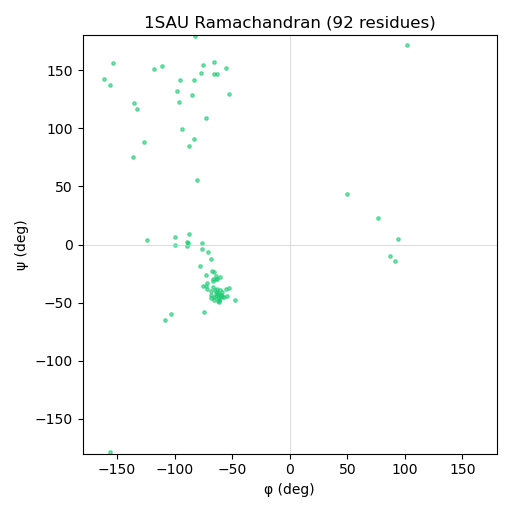1.00 11.24 67 ALA A O 1
ATOM 632 N N . PRO A 1 68 ? 8.020 25.043 -0.776 1.00 9.28 68 PRO A N 1
ATOM 633 C CA . PRO A 1 68 ? 7.154 24.576 0.309 1.00 10.07 68 PRO A CA 1
ATOM 634 C C . PRO A 1 68 ? 7.489 25.328 1.585 1.00 9.56 68 PRO A C 1
ATOM 635 O O . PRO A 1 68 ? 8.640 25.768 1.825 1.00 9.69 68 PRO A O 1
ATOM 639 N N . PRO A 1 69 ? 6.504 25.416 2.490 1.00 9.15 69 PRO A N 1
ATOM 640 C CA . PRO A 1 69 ? 6.794 25.936 3.816 1.00 8.46 69 PRO A CA 1
ATOM 641 C C . PRO A 1 69 ? 7.727 24.986 4.554 1.00 7.76 69 PRO A C 1
ATOM 642 O O . PRO A 1 69 ? 7.795 23.789 4.291 1.00 8.08 69 PRO A O 1
ATOM 646 N N . VAL A 1 70 ? 8.429 25.508 5.534 1.00 7.90 70 VAL A N 1
ATOM 647 C CA . VAL A 1 70 ? 9.330 24.743 6.371 1.00 7.88 70 VAL A CA 1
ATOM 648 C C . VAL A 1 70 ? 8.584 23.549 7.024 1.00 7.75 70 VAL A C 1
ATOM 649 O O . VAL A 1 70 ? 9.141 22.458 7.139 1.00 8.88 70 VAL A O 1
ATOM 653 N N . ARG A 1 71 ? 7.321 23.757 7.422 1.00 8.28 71 ARG A N 1
ATOM 654 C CA . ARG A 1 71 ? 6.461 22.731 7.957 1.00 9.31 71 ARG A CA 1
ATOM 655 C C . ARG A 1 71 ? 6.506 21.472 7.065 1.00 9.14 71 ARG A C 1
ATOM 656 O O . ARG A 1 71 ? 6.571 20.335 7.549 1.00 9.61 71 ARG A O 1
ATOM 664 N N . MET A 1 72 ? 6.368 21.659 5.763 1.00 9.68 72 MET A N 1
ATOM 665 C CA . MET A 1 72 ? 6.327 20.526 4.829 1.00 9.83 72 MET A CA 1
ATOM 666 C C . MET A 1 72 ? 7.712 19.871 4.677 1.00 10.07 72 MET A C 1
ATOM 667 O O . MET A 1 72 ? 7.839 18.631 4.544 1.00 10.68 72 MET A O 1
ATOM 672 N N . LEU A 1 73 ? 8.762 20.684 4.658 1.00 9.81 73 LEU A N 1
ATOM 673 C CA . LEU A 1 73 ? 10.078 20.126 4.657 1.00 10.12 73 LEU A CA 1
ATOM 674 C C . LEU A 1 73 ? 10.342 19.237 5.878 1.00 10.85 73 LEU A C 1
ATOM 675 O O . LEU A 1 73 ? 10.901 18.143 5.761 1.00 11.97 73 LEU A O 1
ATOM 684 N N . VAL A 1 74 ? 9.952 19.698 7.070 1.00 9.45 74 VAL A N 1
ATOM 685 C CA . VAL A 1 74 ? 10.104 18.914 8.293 1.00 10.03 74 VAL A CA 1
ATOM 686 C C . VAL A 1 74 ? 9.280 17.644 8.195 1.00 9.67 74 VAL A C 1
ATOM 687 O O . VAL A 1 74 ? 9.787 16.553 8.555 1.00 10.56 74 VAL A O 1
ATOM 691 N N . LYS A 1 75 ? 8.057 17.744 7.709 1.00 10.19 75 LYS A N 1
ATOM 692 C CA . LYS A 1 75 ? 7.188 16.567 7.553 1.00 10.47 75 LYS A CA 1
ATOM 693 C C . LYS A 1 75 ? 7.882 15.521 6.691 1.00 10.54 75 LYS A C 1
ATOM 694 O O . LYS A 1 75 ? 7.894 14.349 7.011 1.00 11.71 75 LYS A O 1
ATOM 700 N N A HIS A 1 76 ? 8.559 15.882 5.591 0.52 9.48 76 HIS A N 1
ATOM 701 N N B HIS A 1 76 ? 8.359 15.990 5.540 0.48 11.18 76 HIS A N 1
ATOM 702 C CA A HIS A 1 76 ? 9.318 14.974 4.749 0.52 9.83 76 HIS A CA 1
ATOM 703 C CA B HIS A 1 76 ? 8.986 15.099 4.597 0.48 10.05 76 HIS A CA 1
ATOM 704 C C A HIS A 1 76 ? 10.584 14.433 5.409 0.52 9.86 76 HIS A C 1
ATOM 705 C C B HIS A 1 76 ? 10.195 14.442 5.234 0.48 9.58 76 HIS A C 1
ATOM 706 O O A HIS A 1 76 ? 10.872 13.239 5.266 0.52 10.25 76 HIS A O 1
ATOM 707 O O B HIS A 1 76 ? 10.426 13.235 5.138 0.48 11.48 76 HIS A O 1
ATOM 720 N N A CYS A 1 77 ? 11.338 15.317 6.063 0.52 9.93 77 CYS A N 1
ATOM 721 N N B CYS A 1 77 ? 11.025 15.269 5.882 0.48 9.35 77 CYS A N 1
ATOM 722 C CA A CYS A 1 77 ? 12.566 14.896 6.727 0.52 11.21 77 CYS A CA 1
ATOM 723 C CA B CYS A 1 77 ? 12.238 14.804 6.527 0.48 8.87 77 CYS A CA 1
ATOM 724 C C A CYS A 1 77 ? 12.286 13.827 7.798 0.52 10.10 77 CYS A C 1
ATOM 725 C C B CYS A 1 77 ? 12.011 13.754 7.616 0.48 8.08 77 CYS A C 1
ATOM 726 O O A CYS A 1 77 ? 13.092 12.905 8.003 0.52 8.89 77 CYS A O 1
ATOM 727 O O B CYS A 1 77 ? 12.696 12.732 7.664 0.48 7.69 77 CYS A O 1
ATOM 732 N N A LYS A 1 78 ? 11.116 13.911 8.462 0.52 9.49 78 LYS A N 1
ATOM 733 N N B LYS A 1 78 ? 11.034 13.984 8.508 0.48 10.69 78 LYS A N 1
ATOM 734 C CA . LYS A 1 78 ? 10.742 12.937 9.473 1.00 10.11 78 LYS A CA 1
ATOM 735 C C A LYS A 1 78 ? 10.493 11.554 8.895 0.52 11.30 78 LYS A C 1
ATOM 736 C C B LYS A 1 78 ? 10.406 11.611 8.815 0.48 12.59 78 LYS A C 1
ATOM 737 O O A LYS A 1 78 ? 10.876 10.586 9.556 0.52 16.88 78 LYS A O 1
ATOM 738 O O B LYS A 1 78 ? 10.637 10.540 9.380 0.48 10.82 78 LYS A O 1
ATOM 744 N N A LYS A 1 79 ? 9.879 11.487 7.717 0.52 10.81 79 LYS A N 1
ATOM 745 N N B LYS A 1 79 ? 9.843 11.695 7.610 0.48 12.10 79 LYS A N 1
ATOM 746 C CA 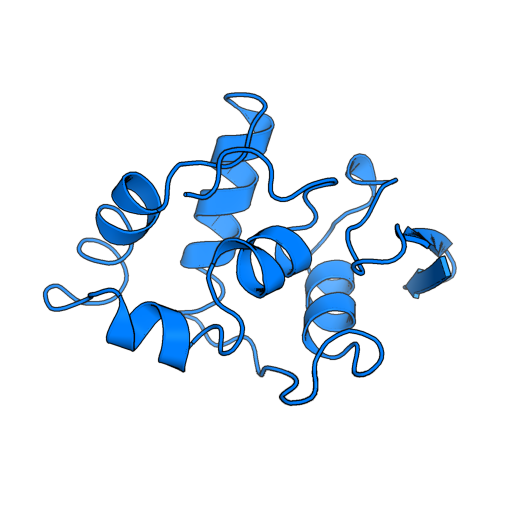A LYS A 1 79 ? 9.621 10.176 7.092 0.52 13.38 79 LYS A CA 1
ATOM 747 C CA B LYS A 1 79 ? 9.378 10.495 6.901 0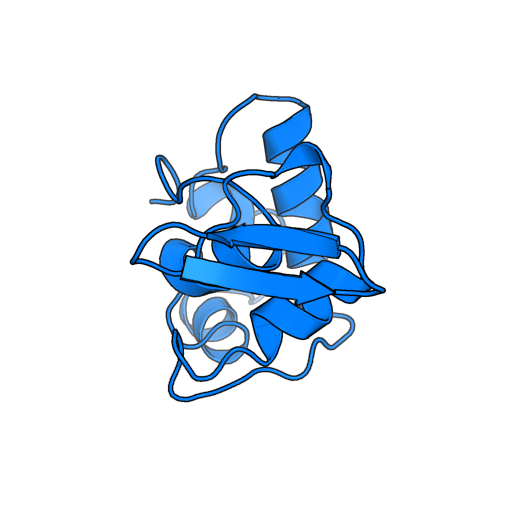.48 12.75 79 LYS A CA 1
ATOM 748 C C A LYS A 1 79 ? 10.780 9.608 6.334 0.52 13.08 79 LYS A C 1
ATOM 749 C C B LYS A 1 79 ? 10.448 9.807 6.070 0.48 14.53 79 LYS A C 1
ATOM 750 O O A LYS A 1 79 ? 10.952 8.400 6.318 0.52 15.88 79 LYS A O 1
ATOM 751 O O B LYS A 1 79 ? 10.192 8.623 5.834 0.48 15.67 79 LYS A O 1
ATOM 762 N N . GLU A 1 80 ? 11.544 10.472 5.673 1.00 12.63 80 GLU A N 1
ATOM 763 C CA . GLU A 1 80 ? 12.510 9.957 4.728 1.00 13.69 80 GLU A CA 1
ATOM 764 C C . GLU A 1 80 ? 13.963 10.099 5.177 1.00 14.41 80 GLU A C 1
ATOM 765 O O . GLU A 1 80 ? 14.846 9.445 4.626 1.00 19.91 80 GLU A O 1
ATOM 771 N N . VAL A 1 81 ? 14.253 10.929 6.157 1.00 13.00 81 VAL A N 1
ATOM 772 C CA . VAL A 1 81 ? 15.614 11.160 6.682 1.00 14.04 81 VAL A CA 1
ATOM 773 C C . VAL A 1 81 ? 15.779 10.537 8.083 1.00 14.11 81 VAL A C 1
ATOM 774 O O . VAL A 1 81 ? 16.582 9.594 8.211 1.00 17.35 81 VAL A O 1
ATOM 778 N N . ARG A 1 82 ? 15.086 11.001 9.070 1.00 11.20 82 ARG A N 1
ATOM 779 C CA . ARG A 1 82 ? 15.154 10.413 10.424 1.00 12.48 82 ARG A CA 1
ATOM 780 C C . ARG A 1 82 ? 13.897 10.873 11.173 1.00 13.30 82 ARG A C 1
ATOM 781 O O . ARG A 1 82 ? 13.468 12.019 11.033 1.00 11.81 82 ARG A O 1
ATOM 789 N N . PRO A 1 83 ? 13.301 9.991 12.024 1.00 15.25 83 PRO A N 1
ATOM 790 C CA . PRO A 1 83 ? 12.007 10.355 12.670 1.00 16.00 83 PRO A CA 1
ATOM 791 C C . PRO A 1 83 ? 12.066 11.480 13.661 1.00 13.89 83 PRO A C 1
ATOM 792 O O . PRO A 1 83 ? 11.040 12.182 13.894 1.00 16.15 83 PRO A O 1
ATOM 796 N N . ASP A 1 84 ? 13.282 11.694 14.195 1.00 14.54 84 ASP A N 1
ATOM 797 C CA . ASP A 1 84 ? 13.518 12.783 15.126 1.00 14.87 84 ASP A CA 1
ATOM 798 C C . ASP A 1 84 ? 13.942 14.053 14.432 1.00 12.72 84 ASP A C 1
ATOM 799 O O . ASP A 1 84 ? 14.359 14.992 15.098 1.00 14.43 84 ASP A O 1
ATOM 804 N N A CYS A 1 85 ? 13.808 14.107 13.075 0.80 12.02 85 CYS A N 1
ATOM 805 N N C CYS A 1 85 ? 13.808 14.109 13.101 0.20 12.25 85 CYS A N 1
ATOM 806 C CA A CYS A 1 85 ? 14.225 15.308 12.400 0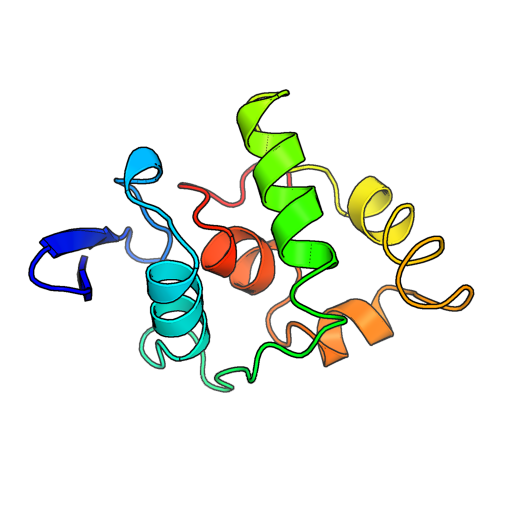.80 10.37 85 CYS A CA 1
ATOM 807 C CA C CYS A 1 85 ? 14.237 15.295 12.384 0.20 11.17 85 CYS A CA 1
ATOM 808 C C A CYS A 1 85 ? 13.483 16.524 12.959 0.80 10.64 85 CYS A C 1
ATOM 809 C C C CYS A 1 85 ? 13.466 16.547 12.784 0.20 10.70 85 CYS A C 1
ATOM 810 O O A CYS A 1 85 ? 12.318 16.501 13.338 0.80 11.33 85 CYS A O 1
ATOM 811 O O C CYS A 1 85 ? 12.242 16.561 12.885 0.20 11.49 85 CYS A O 1
ATOM 816 N N . ASN A 1 86 ? 14.194 17.636 12.990 1.00 10.33 86 ASN A N 1
ATOM 817 C CA . ASN A 1 86 ? 13.654 18.859 13.509 1.00 11.25 86 ASN A CA 1
ATOM 818 C C . ASN A 1 86 ? 14.403 20.040 12.905 1.00 11.53 86 ASN A C 1
ATOM 819 O O . ASN A 1 86 ? 15.193 19.847 11.965 1.00 11.45 86 ASN A O 1
ATOM 824 N N . LEU A 1 87 ? 14.125 21.268 13.323 1.00 12.08 87 LEU A N 1
ATOM 825 C CA . LEU A 1 87 ? 14.719 22.421 12.700 1.00 13.05 87 LEU A CA 1
ATOM 826 C C . LEU A 1 87 ? 16.215 22.454 12.953 1.00 12.54 87 LEU A C 1
ATOM 827 O O . LEU A 1 87 ? 17.008 22.848 12.090 1.00 12.99 87 LEU A O 1
ATOM 836 N N . GLN A 1 88 ? 16.665 22.013 14.177 1.00 12.77 88 GLN A N 1
ATOM 837 C CA . GLN A 1 88 ? 18.105 21.915 14.392 1.00 13.41 88 GLN A CA 1
ATOM 838 C C . GLN A 1 88 ? 18.785 21.060 13.344 1.00 10.20 88 GLN A C 1
ATOM 839 O O . GLN A 1 88 ? 19.871 21.395 12.832 1.00 11.54 88 GLN A O 1
ATOM 845 N N . TYR A 1 89 ? 18.195 19.913 13.027 1.00 9.79 89 TYR A N 1
ATOM 846 C CA . TYR A 1 89 ? 18.826 18.997 12.087 1.00 10.48 89 TYR A CA 1
ATOM 847 C C . TYR A 1 89 ? 18.845 19.588 10.694 1.00 9.08 89 TYR A C 1
ATOM 848 O O . TYR A 1 89 ? 19.807 19.455 9.943 1.00 9.09 89 TYR A O 1
ATOM 857 N N . ILE A 1 90 ? 17.738 20.262 10.290 1.00 8.58 90 ILE A N 1
ATOM 858 C CA . ILE A 1 90 ? 17.726 20.917 8.988 1.00 8.83 90 ILE A CA 1
ATOM 859 C C . ILE A 1 90 ? 18.843 21.952 8.877 1.00 8.22 90 ILE A C 1
ATOM 860 O O . ILE A 1 90 ? 19.467 22.047 7.855 1.00 8.68 90 ILE A O 1
ATOM 869 N N . TYR A 1 91 ? 19.087 22.727 9.963 1.00 8.57 91 TYR A N 1
ATOM 870 C CA . TYR A 1 91 ? 20.167 23.701 9.954 1.00 9.02 91 TYR A CA 1
ATOM 871 C C . TYR A 1 91 ? 21.529 23.038 10.037 1.00 9.17 91 TYR A C 1
ATOM 872 O O . TYR A 1 91 ? 22.518 23.600 9.551 1.00 12.25 91 TYR A O 1
ATOM 881 N N . LYS A 1 92 ? 21.667 21.840 10.610 1.00 9.30 92 LYS A N 1
ATOM 882 C CA . LYS A 1 92 ? 22.945 21.135 10.558 1.00 9.78 92 LYS A CA 1
ATOM 883 C C . LYS A 1 92 ? 23.239 20.809 9.117 1.00 9.15 92 LYS A C 1
ATOM 884 O O . LYS A 1 92 ? 24.381 20.954 8.604 1.00 11.58 92 LYS A O 1
ATOM 890 N N . LEU A 1 93 ? 22.253 20.328 8.363 1.00 8.27 93 LEU A N 1
ATOM 891 C CA . LEU A 1 93 ? 22.426 20.002 6.951 1.00 8.31 93 LEU A CA 1
ATOM 892 C C . LEU A 1 93 ? 22.644 21.246 6.098 1.00 8.17 93 LEU A C 1
ATOM 893 O O . LEU A 1 93 ? 23.487 21.248 5.184 1.00 10.30 93 LEU A O 1
ATOM 898 N N . PHE A 1 94 ? 21.866 22.287 6.364 1.00 7.97 94 PHE A N 1
ATOM 899 C CA . PHE A 1 94 ? 21.811 23.503 5.543 1.00 7.81 94 PHE A CA 1
ATOM 900 C C . PHE A 1 94 ? 22.056 24.674 6.475 1.00 7.61 94 PHE A C 1
ATOM 901 O O . PHE A 1 94 ? 21.090 25.209 7.058 1.00 7.87 94 PHE A O 1
ATOM 909 N N . PRO A 1 95 ? 23.290 25.073 6.704 1.00 7.77 95 PRO A N 1
ATOM 910 C CA . PRO A 1 95 ? 23.639 25.956 7.827 1.00 8.69 95 PRO A CA 1
ATOM 911 C C . PRO A 1 95 ? 23.027 27.326 7.750 1.00 8.83 95 PRO A C 1
ATOM 912 O O . PRO A 1 95 ? 22.859 27.935 8.807 1.00 10.30 95 PRO A O 1
ATOM 916 N N . GLN A 1 96 ? 22.718 27.858 6.584 1.00 7.99 96 GLN A N 1
ATOM 917 C CA . GLN A 1 96 ? 22.016 29.120 6.489 1.00 8.40 96 GLN A CA 1
ATOM 918 C C . GLN A 1 96 ? 20.517 28.975 6.485 1.00 7.90 96 GLN A C 1
ATOM 919 O O . GLN A 1 96 ? 19.786 29.972 6.400 1.00 9.68 96 GLN A O 1
ATOM 925 N N . GLY A 1 97 ? 20.047 27.751 6.619 1.00 8.19 97 GLY A N 1
ATOM 926 C CA . GLY A 1 97 ? 18.648 27.469 6.728 1.00 7.90 97 GLY A CA 1
ATOM 927 C C . GLY A 1 97 ? 18.004 26.962 5.452 1.00 7.77 97 GLY A C 1
ATOM 928 O O . GLY A 1 97 ? 18.590 26.939 4.362 1.00 8.80 97 GLY A O 1
ATOM 929 N N . PRO A 1 98 ? 16.750 26.541 5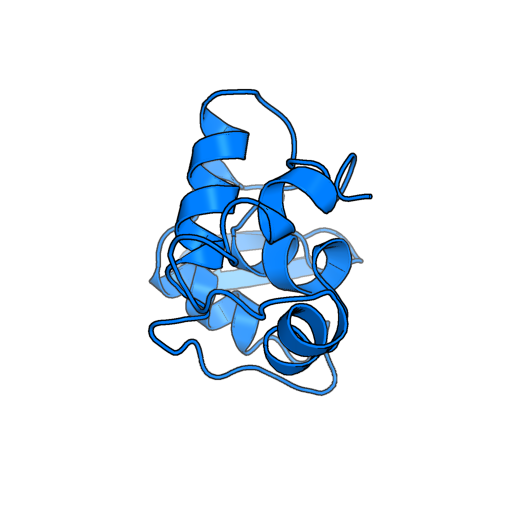.583 1.00 7.50 98 PRO A N 1
ATOM 930 C CA . PRO A 1 98 ? 16.069 25.948 4.419 1.00 8.20 98 PRO A CA 1
ATOM 931 C C . PRO A 1 98 ? 15.817 26.920 3.298 1.00 7.34 98 PRO A C 1
ATOM 932 O O . PRO A 1 98 ? 15.812 26.513 2.130 1.00 9.14 98 PRO A O 1
ATOM 936 N N . ALA A 1 99 ? 15.591 28.203 3.588 1.00 7.66 99 ALA A N 1
ATOM 937 C CA . ALA A 1 99 ? 15.362 29.187 2.550 1.00 7.53 99 ALA A CA 1
ATOM 938 C C . ALA A 1 99 ? 16.665 29.540 1.844 1.00 7.25 99 ALA A C 1
ATOM 939 O O . ALA A 1 99 ? 16.770 29.436 0.624 1.00 9.09 99 ALA A O 1
ATOM 941 N N . LYS A 1 100 ? 17.638 30.007 2.599 1.00 7.31 100 LYS A N 1
ATOM 942 C CA . LYS A 1 100 ? 18.857 30.566 2.022 1.00 7.01 100 LYS A CA 1
ATOM 943 C C . LYS A 1 100 ? 19.782 29.528 1.403 1.00 6.76 100 LYS A C 1
ATOM 944 O O . LYS A 1 100 ? 20.450 29.818 0.436 1.00 7.89 100 LYS A O 1
ATOM 950 N N . ASP A 1 101 ? 19.791 28.329 2.005 1.00 6.47 101 ASP A N 1
ATOM 951 C CA . ASP A 1 101 ? 20.623 27.233 1.484 1.00 6.20 101 ASP A CA 1
ATOM 952 C C . ASP A 1 101 ? 19.822 26.205 0.726 1.00 6.03 101 ASP A C 1
ATOM 953 O O . ASP A 1 101 ? 20.123 25.967 -0.445 1.00 6.92 101 ASP A O 1
ATOM 958 N N . ALA A 1 102 ? 18.828 25.536 1.313 1.00 6.12 102 ALA A N 1
ATOM 959 C CA . ALA A 1 102 ? 18.202 24.409 0.625 1.00 6.36 102 ALA A CA 1
ATOM 960 C C . ALA A 1 102 ? 17.461 24.841 -0.626 1.00 5.93 102 ALA A C 1
ATOM 961 O O . ALA A 1 102 ? 17.611 24.232 -1.713 1.00 7.00 102 ALA A O 1
ATOM 963 N N . CYS A 1 103 ? 16.644 25.879 -0.568 1.00 6.28 103 CYS A N 1
ATOM 964 C CA . CYS A 1 103 ? 15.924 26.333 -1.771 1.00 6.29 103 CYS A CA 1
ATOM 965 C C . CYS A 1 103 ? 16.902 26.810 -2.838 1.00 6.11 103 CYS A C 1
ATOM 966 O O . CYS A 1 103 ? 16.663 26.619 -4.025 1.00 6.67 103 CYS A O 1
ATOM 969 N N . ARG A 1 104 ? 17.981 27.483 -2.405 1.00 6.08 104 ARG A N 1
ATOM 970 C CA . ARG A 1 104 ? 19.000 27.963 -3.335 1.00 5.73 104 ARG A CA 1
ATOM 971 C C . ARG A 1 104 ? 19.653 26.792 -4.066 1.00 5.39 104 ARG A C 1
ATOM 972 O O . ARG A 1 104 ? 19.754 26.783 -5.285 1.00 5.50 104 ARG A O 1
ATOM 980 N N . ILE A 1 105 ? 20.084 25.767 -3.316 1.00 5.68 105 ILE A N 1
ATOM 981 C CA . ILE A 1 105 ? 20.776 24.632 -3.911 1.00 5.58 105 ILE A CA 1
ATOM 982 C C . ILE A 1 105 ? 19.854 23.822 -4.813 1.00 5.71 105 ILE A C 1
ATOM 983 O O . ILE A 1 105 ? 20.302 23.237 -5.793 1.00 6.23 105 ILE A O 1
ATOM 988 N N . ALA A 1 106 ? 18.557 23.806 -4.499 1.00 5.64 106 ALA A N 1
ATOM 989 C CA . ALA A 1 106 ? 17.539 23.141 -5.313 1.00 6.25 106 ALA A CA 1
ATOM 990 C C . ALA A 1 106 ? 17.192 23.940 -6.546 1.00 5.91 106 ALA A C 1
ATOM 991 O O . ALA A 1 106 ? 16.359 23.474 -7.329 1.00 7.26 106 ALA A O 1
ATOM 993 N N . GLY A 1 107 ? 17.798 25.077 -6.810 1.00 5.85 107 GLY A N 1
ATOM 994 C CA . GLY A 1 107 ? 17.605 25.792 -8.035 1.00 6.00 107 GLY A CA 1
ATOM 995 C C . GLY A 1 107 ? 16.332 26.566 -8.174 1.00 6.52 107 GLY A C 1
ATOM 996 O O . GLY A 1 10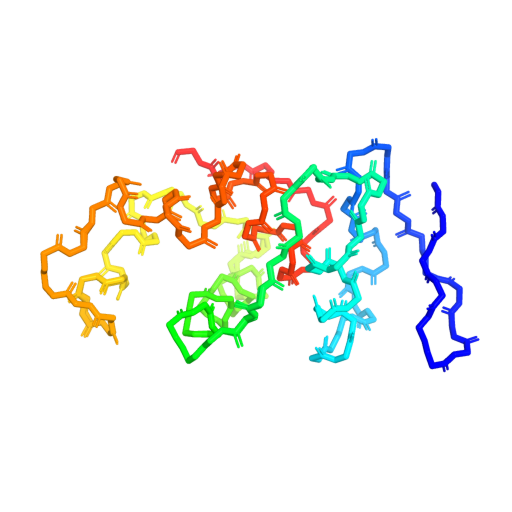7 ? 15.897 26.828 -9.283 1.00 7.77 107 GLY A O 1
ATOM 997 N N . LEU A 1 108 ? 15.697 26.933 -7.057 1.00 6.62 108 LEU A N 1
ATOM 998 C CA . LEU A 1 108 ? 14.552 27.802 -7.105 1.00 7.18 108 LEU A CA 1
ATOM 999 C C . LEU A 1 108 ? 15.001 29.225 -7.325 1.00 7.12 108 LEU A C 1
ATOM 1000 O O . LEU A 1 108 ? 16.059 29.643 -6.855 1.00 7.62 108 LEU A O 1
ATOM 1005 N N . PRO A 1 109 ? 14.185 30.016 -8.020 1.00 7.10 109 PRO A N 1
ATOM 1006 C CA . PRO A 1 109 ? 14.621 31.395 -8.344 1.00 7.53 109 PRO A CA 1
ATOM 1007 C C . PRO A 1 109 ? 14.500 32.347 -7.189 1.00 7.18 109 PRO A C 1
ATOM 1008 O O . PRO A 1 109 ? 15.150 33.387 -7.166 1.00 7.59 109 PRO A O 1
ATOM 1012 N N . LYS A 1 110 ? 13.692 31.977 -6.169 1.00 7.47 110 LYS A N 1
ATOM 1013 C CA . LYS A 1 110 ? 13.500 32.807 -4.985 1.00 7.23 110 LYS A CA 1
ATOM 1014 C C . LYS A 1 110 ? 13.137 31.868 -3.834 1.00 8.13 110 LYS A C 1
ATOM 1015 O O . LYS A 1 110 ? 12.586 30.817 -4.069 1.00 9.95 110 LYS A O 1
ATOM 1021 N N . PRO A 1 111 ? 13.390 32.309 -2.597 1.00 8.32 111 PRO A N 1
ATOM 1022 C CA . PRO A 1 111 ? 13.012 31.544 -1.433 1.00 9.70 111 PRO A CA 1
ATOM 1023 C C . PRO A 1 111 ? 11.613 31.824 -0.963 1.00 8.27 111 PRO A C 1
ATOM 1024 O O . PRO A 1 111 ? 11.224 31.343 0.106 1.00 9.84 111 PRO A O 1
ATOM 1028 N N . THR A 1 112 ? 10.823 32.566 -1.718 1.00 8.76 112 THR A N 1
ATOM 1029 C CA . THR A 1 112 ? 9.519 33.041 -1.341 1.00 8.20 112 THR A CA 1
ATOM 1030 C C . THR A 1 112 ? 8.668 31.863 -0.874 1.00 9.50 112 THR A C 1
ATOM 1031 O O . THR A 1 112 ? 8.558 30.851 -1.577 1.00 10.88 112 THR A O 1
ATOM 1035 N N . GLY A 1 113 ? 8.041 31.967 0.302 1.00 9.27 113 GLY A N 1
ATOM 1036 C CA . GLY A 1 113 ? 7.189 30.946 0.835 1.00 10.99 113 GLY A CA 1
ATOM 1037 C C . GLY A 1 113 ? 7.855 29.914 1.735 1.00 9.49 113 GLY A C 1
ATOM 1038 O O . GLY A 1 113 ? 7.141 29.138 2.403 1.00 10.31 113 GLY A O 1
ATOM 1039 N N . CYS A 1 114 ? 9.195 29.853 1.727 1.00 8.95 114 CYS A N 1
ATOM 1040 C CA . CYS A 1 114 ? 9.884 28.840 2.558 1.00 8.36 114 CYS A CA 1
ATOM 1041 C C . CYS A 1 114 ? 10.097 29.434 3.910 1.00 9.75 114 CYS A C 1
ATOM 1042 O O . CYS A 1 114 ? 11.101 30.084 4.191 1.00 12.15 114 CYS A O 1
ATOM 1045 N N . VAL A 1 115 ? 9.043 29.304 4.702 1.00 10.38 115 VAL A N 1
ATOM 1046 C CA . VAL A 1 115 ? 8.835 29.931 6.003 1.00 11.28 115 VAL A CA 1
ATOM 1047 C C . VAL A 1 115 ? 8.230 29.022 7.034 1.00 11.64 115 VAL A C 1
ATOM 1048 O O . VAL A 1 115 ? 7.634 28.035 6.624 1.00 12.35 115 VAL A O 1
#

InterPro domains:
  IPR007453 Sulphur transfer protein DsrC/TusE [PF04358] (5-115)
  IPR007453 Sulphur transfer protein DsrC/TusE [PIRSF006223] (5-115)
  IPR007453 Sulphur transfer protein DsrC/TusE [PTHR37010] (2-115)
  IPR007453 Sulphur transfer protein DsrC/TusE [TIGR03342] (4-115)
  IPR025526 DsrC-like domain superfamily [SSF69721] (2-115)
  IPR042072 DsrC-like protein, C-terminal domain [G3DSA:1.10.10.370] (46-115)
  IPR043163 DsrC-like protein, N-terminal domain [G3DSA:3.30.1420.10] (1-45)

CATH classification: 3.30.1420.10 (+1 more: 1.10.10.370)

Solvent-accessible surface area: 6243 Å² total; per-residue (Å²): 77,88,17,98,13,134,57,109,134,5,157,3,21,156,80,0,3,0,35,43,93,112,56,45,48,110,88,3,0,70,28,0,1,90,12,90,135,26,5,121,100,57,12,132,19,61,125,40,12,62,63,2,0,148,46,0,24,84,38,19,100,140,142,55,65,4,0,32,23,151,44,3,34,103,42,0,96,164,91,25,93,118,84,8,63,91,148,32,2,96,146,10,0,35,57,1,7,29,60,0,0,0,1,0,0,0,0,26,94,45,97,30,8,140

Foldseek 3Di:
DWDAFPRDTFDADQLQATPVLVPDDLRLLQSSQQPCSNPVDRADDDPLLVQLLVVQLVCCVVPVAGEECVVSQVSCCVPPNVPDDQVNQCVRAVVGCQSGSC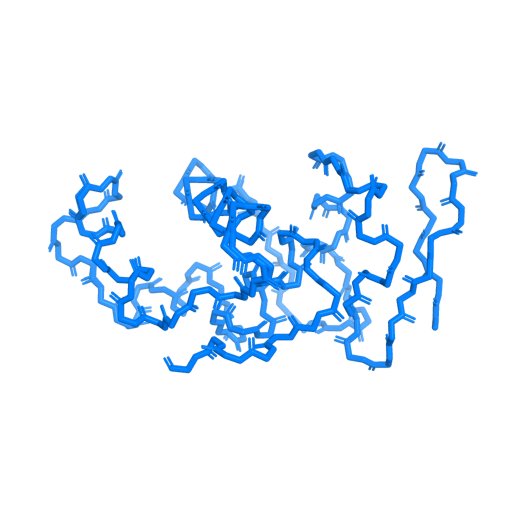RSSRRRHSPHHD